Protein AF-A0A0F9M998-F1 (afdb_monomer)

Organism: NCBI:txid412755

Secondary structure (DSSP, 8-state):
---SSTTEEEEE-STT--EEEEEEEEE-TTS-EEEEESTT--HHHHHHHHHHHTSGGGGTS-HHHHHHTPBPTTS-BHHHHHGGG-EEEPTTS-EE------TT-------------------------------------------

Radius of gyration: 26.23 Å; Cα contacts (8 Å, |Δi|>4): 146; chains: 1; bounding box: 71×52×57 Å

Sequence (147 aa):
MQSKYQHIEWLQLDDKGVVTECAIMKRFENGDLLFFSLAGLDNIDRGRLLKIVTRRDSQMYELWDLMSHVTLGNGMNALTYFHQLTKVLTPSGQIIEPSLVRRGVPGKMQIADLTLTQAADIEQGPVDEKHAQVAGETKKGIKKAKK

Structure (mmCIF, N/CA/C/O backbone):
data_AF-A0A0F9M998-F1
#
_entry.id   AF-A0A0F9M998-F1
#
loop_
_atom_site.group_PDB
_atom_site.id
_atom_site.type_symbol
_atom_site.label_atom_id
_atom_site.label_alt_id
_atom_site.label_comp_id
_atom_site.label_asym_id
_atom_site.label_entity_id
_atom_site.label_seq_id
_atom_site.pdbx_PDB_ins_code
_atom_site.Cartn_x
_atom_site.Cartn_y
_atom_site.Cartn_z
_atom_site.occupancy
_atom_site.B_iso_or_equiv
_atom_site.auth_seq_id
_atom_site.auth_comp_id
_atom_site.auth_asym_id
_atom_site.auth_atom_id
_atom_site.pdbx_PDB_model_num
ATOM 1 N N . MET A 1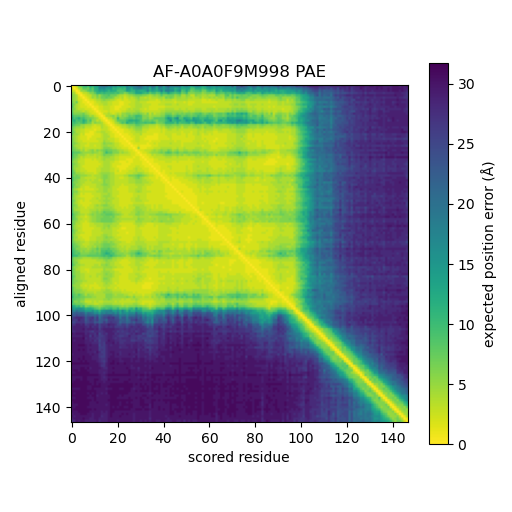 1 ? -5.190 -12.208 13.888 1.00 50.84 1 MET A N 1
ATOM 2 C CA . MET A 1 1 ? -4.000 -13.004 13.512 1.00 50.84 1 MET A CA 1
ATOM 3 C C . MET A 1 1 ? -3.042 -12.069 12.797 1.00 50.84 1 MET A C 1
ATOM 5 O O . MET A 1 1 ? -3.439 -11.494 11.794 1.00 50.84 1 MET A O 1
ATOM 9 N N . GLN A 1 2 ? -1.848 -11.837 13.339 1.00 55.16 2 GLN A N 1
ATOM 10 C CA . GLN A 1 2 ? -0.879 -10.928 12.720 1.00 55.16 2 GLN A CA 1
ATOM 11 C C . GLN A 1 2 ? -0.129 -11.674 11.610 1.00 55.16 2 GLN A C 1
ATOM 13 O O . GLN A 1 2 ? 0.276 -12.820 11.817 1.00 55.16 2 GLN A O 1
ATOM 18 N N . SER A 1 3 ? -0.004 -11.076 10.421 1.00 67.75 3 SER A N 1
ATOM 19 C CA . SER A 1 3 ? 0.738 -11.711 9.328 1.00 67.75 3 SER A CA 1
ATOM 20 C C . SER A 1 3 ? 2.242 -11.730 9.641 1.00 67.75 3 SER A C 1
ATOM 22 O O . SER A 1 3 ? 2.722 -11.024 10.530 1.00 67.75 3 SER A O 1
ATOM 24 N N . LYS A 1 4 ? 3.012 -12.518 8.878 1.00 78.88 4 LYS A N 1
ATOM 25 C CA . LYS A 1 4 ? 4.483 -12.563 8.963 1.00 78.88 4 LYS A CA 1
ATOM 26 C C . LYS A 1 4 ? 5.139 -11.187 8.751 1.00 78.88 4 LYS A C 1
ATOM 28 O O . LYS A 1 4 ? 6.291 -10.994 9.131 1.00 78.88 4 LYS A O 1
ATOM 33 N N . TYR A 1 5 ? 4.419 -10.250 8.139 1.00 85.06 5 TYR A N 1
ATOM 34 C CA . TYR A 1 5 ? 4.894 -8.922 7.797 1.00 85.06 5 TYR A CA 1
ATOM 35 C C . TYR A 1 5 ? 4.081 -7.848 8.521 1.00 85.06 5 TYR A C 1
ATOM 37 O O . TYR A 1 5 ? 2.856 -7.840 8.455 1.00 85.06 5 TYR A O 1
ATOM 45 N N . GLN A 1 6 ? 4.765 -6.898 9.162 1.00 87.00 6 GLN A N 1
ATOM 46 C CA . GLN A 1 6 ? 4.133 -5.829 9.949 1.00 87.00 6 GLN A CA 1
ATOM 47 C C . GLN A 1 6 ? 3.175 -4.952 9.128 1.00 87.00 6 GLN A C 1
ATOM 49 O O . GLN A 1 6 ? 2.184 -4.454 9.652 1.00 87.00 6 GLN A O 1
ATOM 54 N N . HIS A 1 7 ? 3.461 -4.801 7.835 1.00 90.62 7 HIS A N 1
ATOM 55 C CA . HIS A 1 7 ? 2.681 -3.978 6.907 1.00 90.62 7 HIS A CA 1
ATOM 56 C C . HIS A 1 7 ? 1.490 -4.701 6.291 1.00 90.62 7 HIS A C 1
ATOM 58 O O . HIS A 1 7 ? 0.749 -4.090 5.530 1.00 90.62 7 HIS A O 1
ATOM 64 N N . ILE A 1 8 ? 1.327 -5.997 6.554 1.00 92.88 8 ILE A N 1
ATOM 65 C CA . ILE A 1 8 ? 0.249 -6.796 5.978 1.00 92.88 8 ILE A CA 1
ATOM 66 C C . ILE A 1 8 ? -0.670 -7.248 7.103 1.00 92.88 8 ILE A C 1
ATOM 68 O O . ILE A 1 8 ? -0.251 -7.931 8.042 1.00 92.88 8 ILE A O 1
ATOM 72 N N . GLU A 1 9 ? -1.936 -6.869 6.989 1.00 92.25 9 GLU A N 1
ATOM 73 C CA . GLU A 1 9 ? -2.965 -7.138 7.979 1.00 92.25 9 GLU A CA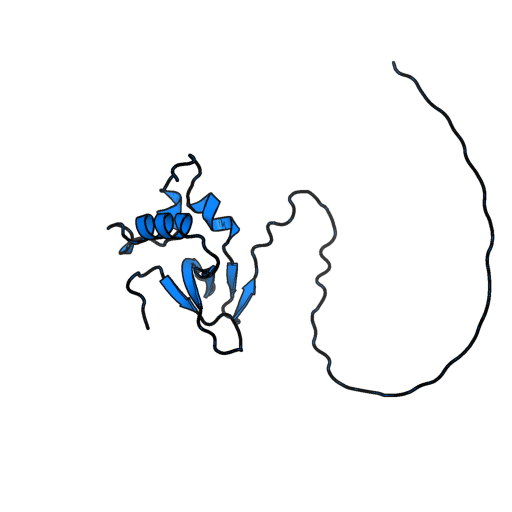 1
ATOM 74 C C . GLU A 1 9 ? -4.242 -7.642 7.305 1.00 92.25 9 GLU A C 1
ATOM 76 O O . GLU A 1 9 ? -4.574 -7.279 6.176 1.00 92.25 9 GLU A O 1
ATOM 81 N N . TRP A 1 10 ? -4.961 -8.510 8.010 1.00 91.25 10 TRP A N 1
ATOM 82 C CA . TRP A 1 10 ? -6.256 -9.014 7.577 1.00 91.25 10 TRP A CA 1
ATOM 83 C C . TRP A 1 10 ? -7.335 -8.048 8.045 1.00 91.25 10 TRP A C 1
ATOM 85 O O . TRP A 1 10 ? -7.623 -7.978 9.238 1.00 91.25 10 TRP A O 1
ATOM 95 N N . LEU A 1 11 ? -7.916 -7.310 7.102 1.00 89.50 11 LEU A N 1
ATOM 96 C CA . LEU A 1 11 ? -8.993 -6.365 7.372 1.00 89.50 11 LEU A CA 1
ATOM 97 C C . LEU A 1 11 ? -10.319 -6.938 6.885 1.00 89.50 11 LEU A C 1
ATOM 99 O O . LEU A 1 11 ? -10.412 -7.500 5.792 1.00 89.50 11 LEU A O 1
ATOM 103 N N . GLN A 1 12 ? -11.356 -6.781 7.698 1.00 89.44 12 GLN A N 1
ATOM 104 C CA . GLN A 1 12 ? -12.721 -7.027 7.266 1.00 89.44 12 GLN A CA 1
ATOM 105 C C . GLN A 1 12 ? -13.222 -5.765 6.563 1.00 89.44 12 GLN A C 1
ATOM 107 O O . GLN A 1 12 ? -13.389 -4.728 7.196 1.00 89.44 12 GLN A O 1
ATOM 112 N N . LEU A 1 13 ? -13.392 -5.855 5.246 1.00 85.19 13 LEU A N 1
ATOM 113 C CA . LEU A 1 13 ? -13.798 -4.719 4.412 1.00 85.19 13 LEU A CA 1
ATOM 114 C C . LEU A 1 13 ? -15.314 -4.658 4.194 1.00 85.19 13 LEU A C 1
ATOM 116 O O . LEU A 1 13 ? -15.838 -3.586 3.923 1.00 85.19 13 LEU A O 1
ATOM 120 N N . ASP A 1 14 ? -15.998 -5.796 4.328 1.00 82.12 14 ASP A N 1
ATOM 121 C CA . ASP A 1 14 ? -17.432 -5.936 4.089 1.00 82.12 14 ASP A CA 1
ATOM 122 C C . ASP A 1 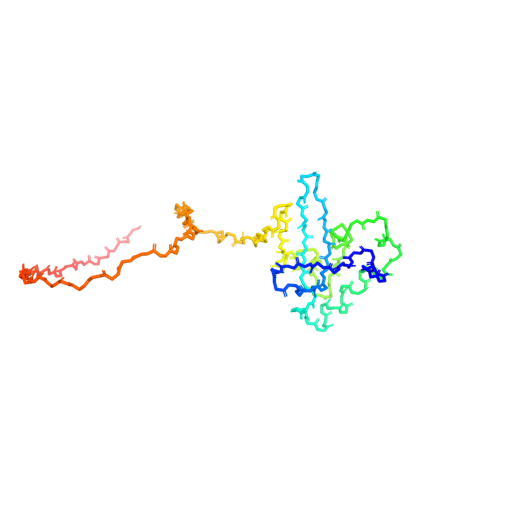14 ? -18.157 -6.488 5.327 1.00 82.12 14 ASP A C 1
ATOM 124 O O . ASP A 1 14 ? -17.623 -7.307 6.087 1.00 82.12 14 ASP A O 1
ATOM 128 N N . ASP A 1 15 ? -19.447 -6.169 5.444 1.00 77.06 15 ASP A N 1
ATOM 129 C CA . ASP A 1 15 ? -20.355 -6.722 6.465 1.00 77.06 15 ASP A CA 1
ATOM 130 C C . ASP A 1 15 ? -20.587 -8.238 6.319 1.00 77.06 15 ASP A C 1
ATOM 132 O O . ASP A 1 15 ? -21.145 -8.894 7.195 1.00 77.06 15 ASP A O 1
ATOM 136 N N . LYS A 1 16 ? -20.125 -8.830 5.212 1.00 79.94 16 LYS A N 1
ATOM 137 C CA . LYS A 1 16 ? -20.264 -10.260 4.891 1.00 79.94 16 LYS A CA 1
ATOM 138 C C . LYS A 1 16 ? -19.329 -11.171 5.696 1.00 79.94 16 LYS A C 1
ATOM 140 O O . LYS A 1 16 ? -19.329 -12.379 5.473 1.00 79.94 16 LYS A O 1
ATOM 145 N N . GLY A 1 17 ? -18.503 -10.616 6.585 1.00 80.94 17 GLY A N 1
ATOM 146 C CA . GLY A 1 17 ? -17.567 -11.392 7.406 1.00 80.94 17 GLY A CA 1
ATOM 147 C C . GLY A 1 17 ? -16.337 -11.903 6.651 1.00 80.94 17 GLY A C 1
ATOM 148 O O . GLY A 1 17 ? -15.597 -12.731 7.177 1.00 80.94 17 GLY A O 1
ATOM 149 N N . VAL A 1 18 ? -16.102 -11.435 5.420 1.00 86.19 18 VAL A N 1
ATOM 150 C CA . VAL A 1 18 ? -14.934 -11.836 4.629 1.00 86.19 18 VAL A CA 1
ATOM 151 C C . VAL A 1 18 ? -13.744 -10.963 5.012 1.00 86.19 18 VAL A C 1
ATOM 153 O O . VAL A 1 18 ? -13.739 -9.750 4.795 1.00 86.19 18 VAL A O 1
ATOM 156 N N . VAL A 1 19 ? -12.714 -11.597 5.565 1.00 89.56 19 VAL A N 1
ATOM 157 C CA . VAL A 1 19 ? -11.426 -10.951 5.825 1.00 89.56 19 VAL A CA 1
ATOM 158 C C . VAL A 1 19 ? -10.576 -10.969 4.562 1.00 89.56 19 VAL A C 1
ATOM 160 O O . VAL A 1 19 ? -10.389 -12.007 3.930 1.00 89.56 19 VAL A O 1
ATOM 163 N N . THR A 1 20 ? -10.055 -9.807 4.194 1.00 90.50 20 THR A N 1
ATOM 164 C CA . THR A 1 20 ? -9.195 -9.633 3.026 1.00 90.50 20 THR A CA 1
ATOM 165 C C . THR A 1 20 ? -7.802 -9.236 3.481 1.00 90.50 20 THR A C 1
ATOM 167 O O . THR A 1 20 ? -7.632 -8.347 4.317 1.00 90.50 20 THR A O 1
ATOM 170 N N . GLU A 1 21 ? -6.791 -9.885 2.912 1.00 91.88 21 GLU A N 1
ATOM 171 C CA . GLU A 1 21 ? -5.400 -9.527 3.159 1.00 91.88 21 GLU A CA 1
ATOM 172 C C . GLU A 1 21 ? -5.089 -8.173 2.507 1.00 91.88 21 GLU A C 1
ATOM 174 O O . GLU A 1 21 ? -5.225 -7.992 1.288 1.00 91.88 21 GLU A O 1
ATOM 179 N N . CYS A 1 22 ? -4.704 -7.205 3.333 1.00 93.31 22 CYS A N 1
ATOM 180 C CA . CYS A 1 22 ? -4.486 -5.826 2.932 1.00 93.31 22 CYS A CA 1
ATOM 181 C C . CYS A 1 22 ? -3.084 -5.367 3.322 1.00 93.31 22 CYS A C 1
ATOM 183 O O . CYS A 1 22 ? -2.579 -5.677 4.401 1.00 93.31 22 CYS A O 1
ATOM 185 N N . ALA A 1 23 ? -2.468 -4.586 2.441 1.00 94.31 23 ALA A N 1
ATOM 186 C CA . ALA A 1 23 ? -1.243 -3.870 2.745 1.00 94.31 23 ALA A CA 1
ATOM 187 C C . ALA A 1 23 ? -1.594 -2.501 3.338 1.00 94.31 23 ALA A C 1
ATOM 189 O O . ALA A 1 23 ? -2.302 -1.708 2.715 1.00 94.31 23 ALA A O 1
ATOM 190 N N . ILE A 1 24 ? -1.094 -2.239 4.541 1.00 94.19 24 ILE A N 1
ATOM 191 C CA . ILE A 1 24 ? -1.291 -1.002 5.289 1.00 94.19 24 ILE A CA 1
ATOM 192 C C . ILE A 1 24 ? -0.185 -0.032 4.895 1.00 94.19 24 ILE A C 1
ATOM 194 O O . ILE A 1 24 ? 0.991 -0.283 5.142 1.00 94.19 24 ILE A O 1
ATOM 198 N N . MET A 1 25 ? -0.563 1.077 4.268 1.00 93.00 25 MET A N 1
ATOM 199 C CA . MET A 1 25 ? 0.375 2.097 3.806 1.00 93.00 25 MET A CA 1
ATOM 200 C C . MET A 1 25 ? 0.808 3.004 4.949 1.00 93.00 25 MET A C 1
ATOM 202 O O . MET A 1 25 ? 2.001 3.202 5.171 1.00 93.00 25 MET A O 1
ATOM 206 N N . LYS A 1 26 ? -0.177 3.573 5.644 1.00 93.31 26 LYS A N 1
ATOM 207 C CA . LYS A 1 26 ? 0.010 4.574 6.690 1.00 93.31 26 LYS A CA 1
ATOM 208 C C . LYS A 1 26 ? -1.216 4.624 7.592 1.00 93.31 26 LYS A C 1
ATOM 210 O O . LYS A 1 26 ? -2.339 4.452 7.113 1.00 93.31 26 LYS A O 1
ATOM 215 N N . ARG A 1 27 ? -0.998 4.892 8.878 1.00 93.19 27 ARG A N 1
ATOM 216 C CA . ARG A 1 27 ? -2.068 5.194 9.834 1.00 93.19 27 ARG A CA 1
ATOM 217 C C . ARG A 1 27 ? -2.021 6.680 10.161 1.00 93.19 27 ARG A C 1
ATOM 219 O O . ARG A 1 27 ? -0.957 7.218 10.452 1.00 93.19 27 ARG A O 1
ATOM 226 N N . PHE A 1 28 ? -3.159 7.351 10.075 1.00 92.81 28 PHE A N 1
ATOM 227 C CA . PHE A 1 28 ? -3.269 8.758 10.436 1.00 92.81 28 PHE A CA 1
ATOM 228 C C . PHE A 1 28 ? -3.680 8.905 11.902 1.00 92.81 28 PHE A C 1
ATOM 230 O O . PHE A 1 28 ? -4.361 8.047 12.462 1.00 92.81 28 PHE A O 1
ATOM 237 N N . GLU A 1 29 ? -3.304 10.027 12.515 1.00 92.38 29 GLU A N 1
ATOM 238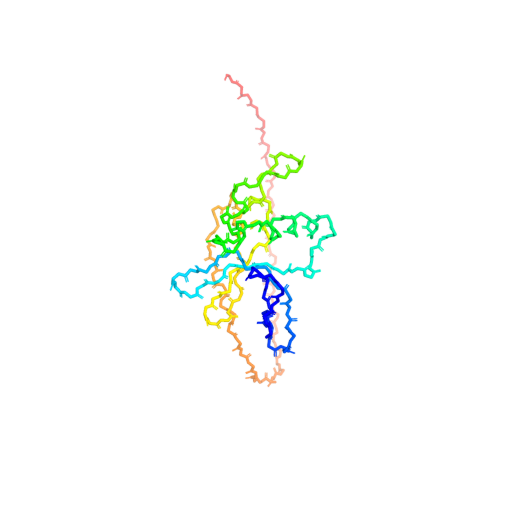 C CA . GLU A 1 29 ? -3.657 10.353 13.907 1.00 92.38 29 GLU A CA 1
ATOM 239 C C . GLU A 1 29 ? -5.176 10.463 14.113 1.00 92.38 29 GLU A C 1
ATOM 241 O O . GLU A 1 29 ? -5.684 10.164 15.189 1.00 92.38 29 GLU A O 1
ATOM 246 N N . ASN A 1 30 ? -5.911 10.802 13.050 1.00 89.75 30 ASN A N 1
ATOM 247 C CA . ASN A 1 30 ? -7.372 10.896 13.041 1.00 89.75 30 ASN A CA 1
ATOM 248 C C . ASN A 1 30 ? -8.077 9.526 13.117 1.00 89.75 30 ASN A C 1
ATOM 250 O O . ASN A 1 30 ? -9.302 9.472 13.179 1.00 89.75 30 ASN A O 1
ATOM 254 N N . GLY A 1 31 ? -7.325 8.422 13.073 1.00 89.44 31 GLY A N 1
ATOM 255 C CA . GLY A 1 31 ? -7.864 7.062 13.018 1.00 89.44 31 GLY A CA 1
ATOM 256 C C . GLY A 1 31 ? -8.145 6.557 11.602 1.00 89.44 31 GLY A C 1
ATOM 257 O O . GLY A 1 31 ? -8.518 5.397 11.443 1.00 89.44 31 GLY A O 1
ATOM 258 N N . ASP A 1 32 ? -7.930 7.387 10.578 1.00 92.69 32 ASP A N 1
ATOM 259 C CA . ASP A 1 32 ? -8.005 6.958 9.184 1.00 92.69 32 ASP A CA 1
ATOM 260 C C . ASP A 1 32 ? -6.830 6.042 8.838 1.00 92.69 32 ASP A C 1
ATOM 262 O O . ASP A 1 32 ? -5.679 6.263 9.236 1.00 92.69 32 ASP A O 1
ATOM 266 N N . LEU A 1 33 ? -7.111 5.022 8.040 1.00 93.38 33 LEU A N 1
ATOM 267 C CA . LEU A 1 33 ? -6.133 4.033 7.632 1.00 93.38 33 LEU A CA 1
ATOM 268 C C . LEU A 1 33 ? -6.049 3.985 6.113 1.00 93.38 33 LEU A C 1
ATOM 270 O O . LEU A 1 33 ? -7.034 3.727 5.427 1.00 93.38 33 LEU A O 1
ATOM 274 N N . LEU A 1 34 ? -4.850 4.194 5.575 1.00 93.94 34 LEU A N 1
ATOM 275 C CA . LEU A 1 34 ? -4.604 4.048 4.148 1.00 93.94 34 LEU A CA 1
ATOM 276 C C . LEU A 1 34 ? -4.146 2.620 3.848 1.00 93.94 34 LEU A C 1
ATOM 278 O O . LEU A 1 34 ? -3.140 2.165 4.396 1.00 93.94 34 LEU A O 1
ATOM 282 N N . PHE A 1 35 ? -4.848 1.920 2.962 1.00 94.38 35 PHE A N 1
ATOM 283 C CA . PHE A 1 35 ? -4.552 0.527 2.616 1.00 94.38 35 PHE A CA 1
ATOM 284 C C . PHE A 1 35 ? -4.852 0.205 1.156 1.00 94.38 35 PHE A C 1
ATOM 286 O O . PHE A 1 35 ? -5.497 0.979 0.460 1.00 94.38 35 PHE A O 1
ATOM 293 N N . PHE A 1 36 ? -4.421 -0.963 0.689 1.00 94.00 36 PHE A N 1
ATOM 294 C CA . PHE A 1 36 ? -4.917 -1.568 -0.549 1.00 94.00 36 PHE A CA 1
ATOM 295 C C . PHE A 1 36 ? -5.010 -3.091 -0.409 1.00 94.00 36 PHE A C 1
ATOM 297 O O . PHE A 1 36 ? -4.289 -3.701 0.383 1.00 94.00 36 PHE A O 1
ATOM 304 N N . SER A 1 37 ? -5.907 -3.716 -1.175 1.00 92.81 37 SER A N 1
ATOM 305 C CA . SER A 1 37 ? -6.103 -5.171 -1.151 1.00 92.81 37 SER A CA 1
ATOM 306 C C . SER A 1 37 ? -5.032 -5.902 -1.966 1.00 92.81 37 SER A C 1
ATOM 308 O O . SER A 1 37 ? -4.728 -5.516 -3.095 1.00 92.81 37 SER A O 1
ATOM 310 N N . LEU A 1 38 ? -4.506 -7.006 -1.427 1.00 92.81 38 LEU A N 1
ATOM 311 C CA . LEU A 1 38 ? -3.550 -7.878 -2.124 1.00 92.81 38 LEU A CA 1
ATOM 312 C C . LEU A 1 38 ? -4.226 -8.875 -3.074 1.00 92.81 38 LEU A C 1
ATOM 314 O O . LEU A 1 38 ? -3.581 -9.411 -3.984 1.00 92.81 38 LEU A O 1
ATOM 318 N N . ALA A 1 39 ? -5.526 -9.119 -2.889 1.00 90.38 39 ALA A N 1
ATOM 319 C CA . ALA A 1 39 ? -6.284 -10.082 -3.682 1.00 90.38 39 ALA A CA 1
ATOM 320 C C . ALA A 1 39 ? -6.341 -9.682 -5.165 1.00 90.38 39 ALA A C 1
ATOM 322 O O . ALA A 1 39 ? -6.188 -10.540 -6.031 1.00 90.38 39 ALA A O 1
ATOM 323 N N . GLY A 1 40 ? -6.475 -8.381 -5.450 1.00 85.94 40 GLY A N 1
ATOM 324 C CA . GLY A 1 40 ? -6.521 -7.833 -6.811 1.00 85.94 40 GLY A CA 1
ATOM 325 C C . GLY A 1 40 ? -5.158 -7.572 -7.461 1.00 85.94 40 GLY A C 1
ATOM 326 O O . GLY A 1 40 ? -5.115 -7.065 -8.577 1.00 85.94 40 GLY A O 1
ATOM 327 N N . LEU A 1 41 ? -4.054 -7.875 -6.774 1.00 91.06 41 LEU A N 1
ATOM 328 C CA . LEU A 1 41 ? -2.708 -7.554 -7.243 1.00 91.06 41 LEU A CA 1
ATOM 329 C C . LEU A 1 41 ? -2.137 -8.664 -8.140 1.00 91.06 41 LEU A C 1
ATOM 331 O O . LEU A 1 41 ? -2.299 -9.850 -7.839 1.00 91.06 41 LEU A O 1
ATOM 335 N N . ASP A 1 42 ? -1.442 -8.290 -9.216 1.00 92.62 42 ASP A N 1
ATOM 336 C CA . ASP A 1 42 ? -0.789 -9.253 -10.102 1.00 92.62 42 ASP A CA 1
ATOM 337 C C . ASP A 1 42 ? 0.470 -9.870 -9.454 1.00 92.62 42 ASP A C 1
ATOM 339 O O . ASP A 1 42 ? 0.987 -9.417 -8.426 1.00 92.62 42 ASP A O 1
ATOM 343 N N . ASN A 1 43 ? 0.985 -10.952 -10.041 1.00 94.06 43 ASN A N 1
ATOM 344 C CA . ASN A 1 43 ? 2.144 -11.650 -9.474 1.00 94.06 43 ASN A CA 1
ATOM 345 C C . ASN A 1 43 ? 3.424 -10.797 -9.503 1.00 94.06 43 ASN A C 1
ATOM 347 O O . ASN A 1 43 ? 4.294 -10.962 -8.643 1.00 94.06 43 ASN A O 1
ATOM 351 N N . ILE A 1 44 ? 3.548 -9.888 -10.474 1.00 92.38 44 ILE A N 1
ATOM 352 C CA . ILE A 1 44 ? 4.719 -9.021 -10.625 1.00 92.38 44 ILE A CA 1
ATOM 353 C C . ILE A 1 44 ? 4.752 -8.001 -9.487 1.00 92.38 44 ILE A C 1
ATOM 355 O O . ILE A 1 44 ? 5.779 -7.845 -8.819 1.00 92.38 44 ILE A O 1
ATOM 359 N N . ASP A 1 45 ? 3.630 -7.344 -9.226 1.00 91.31 45 ASP A N 1
ATOM 360 C CA . ASP A 1 45 ? 3.488 -6.337 -8.189 1.00 91.31 45 ASP A CA 1
ATOM 361 C C . ASP A 1 45 ? 3.508 -6.955 -6.796 1.00 91.31 4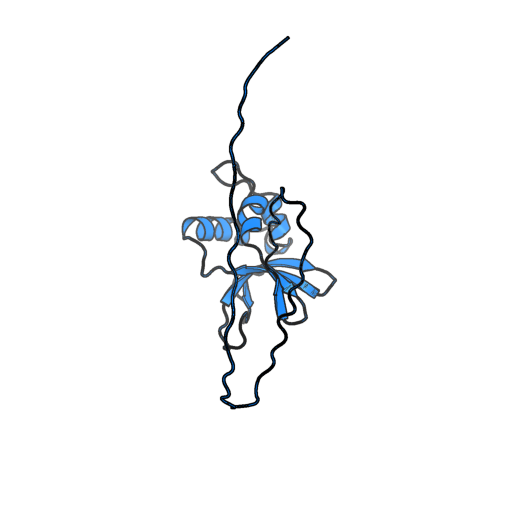5 ASP A C 1
ATOM 363 O O . ASP A 1 45 ? 4.143 -6.390 -5.906 1.00 91.31 45 ASP A O 1
ATOM 367 N N . ARG A 1 46 ? 2.964 -8.165 -6.612 1.00 93.06 46 ARG A N 1
ATOM 368 C CA . ARG A 1 46 ? 3.187 -8.943 -5.380 1.00 93.06 46 ARG A CA 1
ATOM 369 C C . ARG A 1 46 ? 4.671 -9.196 -5.137 1.00 93.06 46 ARG A C 1
ATOM 371 O O . ARG A 1 46 ? 5.152 -8.989 -4.026 1.00 93.06 46 ARG A O 1
ATOM 378 N N . GLY A 1 47 ? 5.419 -9.588 -6.169 1.00 93.31 47 GLY A N 1
ATOM 379 C CA . GLY A 1 47 ? 6.867 -9.780 -6.069 1.00 93.31 47 GLY A CA 1
ATOM 380 C C . GLY A 1 47 ? 7.619 -8.488 -5.731 1.00 93.31 47 GLY A C 1
ATOM 381 O O . GLY A 1 47 ? 8.566 -8.508 -4.942 1.00 93.31 47 GLY A O 1
ATOM 382 N N . ARG A 1 48 ? 7.192 -7.351 -6.290 1.00 92.69 48 ARG A N 1
ATOM 383 C CA . ARG A 1 48 ? 7.751 -6.024 -5.978 1.00 92.69 48 ARG A CA 1
ATOM 384 C C . ARG A 1 48 ? 7.453 -5.615 -4.540 1.00 92.69 48 ARG A C 1
ATOM 386 O O . ARG A 1 48 ? 8.374 -5.223 -3.831 1.00 92.69 48 ARG A O 1
ATOM 393 N N . LEU A 1 49 ? 6.208 -5.764 -4.095 1.00 93.50 49 LEU A N 1
ATOM 394 C CA . LEU A 1 49 ? 5.805 -5.460 -2.727 1.00 93.50 49 LEU A CA 1
ATOM 395 C C . LEU A 1 49 ? 6.563 -6.329 -1.724 1.00 93.50 49 LEU A C 1
ATOM 397 O O . LEU A 1 49 ? 7.120 -5.809 -0.761 1.00 93.50 49 LEU A O 1
ATOM 401 N N . LEU A 1 50 ? 6.654 -7.634 -1.985 1.00 93.19 50 LEU A N 1
ATOM 402 C CA . LEU A 1 50 ? 7.383 -8.565 -1.132 1.00 93.19 50 LEU A CA 1
ATOM 403 C C . LEU A 1 50 ? 8.840 -8.131 -0.961 1.00 93.19 50 LEU A C 1
ATOM 405 O O . LEU A 1 50 ? 9.347 -8.134 0.156 1.00 93.19 50 LEU A O 1
ATOM 409 N N . LYS A 1 51 ? 9.507 -7.689 -2.035 1.00 92.88 51 LYS A N 1
ATOM 410 C CA . LYS A 1 51 ? 10.880 -7.163 -1.958 1.00 92.88 51 LYS A CA 1
ATOM 411 C C . LYS A 1 51 ? 11.000 -5.932 -1.066 1.00 92.88 51 LYS A C 1
ATOM 413 O O . LYS A 1 51 ? 12.020 -5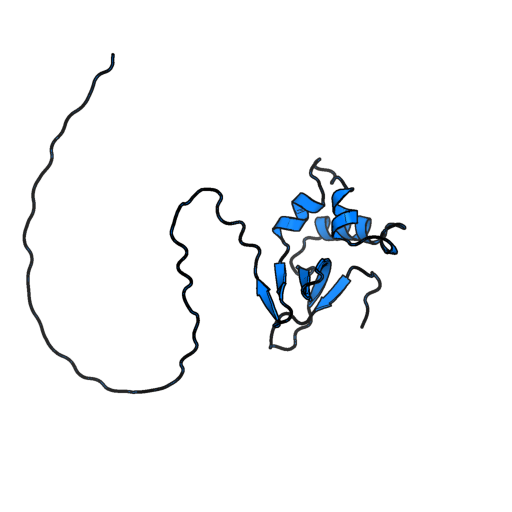.796 -0.410 1.00 92.88 51 LYS A O 1
ATOM 418 N N . ILE A 1 52 ? 9.998 -5.053 -1.037 1.00 93.25 52 ILE A N 1
ATOM 419 C CA . ILE A 1 52 ? 9.997 -3.847 -0.192 1.00 93.25 52 ILE A CA 1
ATOM 420 C C . ILE A 1 52 ? 9.754 -4.232 1.271 1.00 93.25 52 ILE A C 1
ATOM 422 O O . ILE A 1 52 ? 10.505 -3.838 2.158 1.00 93.25 52 ILE A O 1
ATOM 426 N N . VAL A 1 53 ? 8.742 -5.063 1.511 1.00 92.56 53 VAL A N 1
ATOM 427 C CA . VAL A 1 53 ? 8.294 -5.471 2.848 1.00 92.56 53 VAL A CA 1
ATOM 428 C C . VAL A 1 53 ? 9.279 -6.432 3.531 1.00 92.56 53 VAL A C 1
ATOM 430 O O . VAL A 1 53 ? 9.317 -6.513 4.752 1.00 92.56 53 VAL A O 1
ATOM 433 N N . THR A 1 54 ? 10.108 -7.149 2.770 1.00 92.62 54 THR A N 1
ATOM 434 C CA . THR A 1 54 ? 11.143 -8.052 3.315 1.00 92.62 54 THR A CA 1
ATOM 435 C C . THR A 1 54 ? 12.460 -7.356 3.648 1.00 92.62 54 THR A C 1
ATOM 437 O O . THR A 1 54 ? 13.365 -8.002 4.180 1.00 92.62 54 THR A O 1
ATOM 440 N N . ARG A 1 55 ? 12.606 -6.057 3.356 1.00 91.25 55 ARG A N 1
ATOM 441 C CA . ARG A 1 55 ? 13.835 -5.333 3.691 1.00 91.25 55 ARG A CA 1
ATOM 442 C C . ARG A 1 55 ? 14.021 -5.236 5.206 1.00 91.25 55 ARG A C 1
ATOM 444 O O . ARG A 1 55 ? 13.065 -5.263 5.977 1.00 91.25 55 ARG A O 1
ATOM 451 N N . ARG A 1 56 ? 15.272 -5.078 5.641 1.00 90.00 56 ARG A N 1
ATOM 452 C CA . ARG A 1 56 ? 15.635 -4.982 7.066 1.00 90.00 56 ARG A CA 1
ATOM 453 C C . ARG A 1 56 ? 15.087 -3.723 7.745 1.00 90.00 56 ARG A C 1
ATOM 455 O O . ARG A 1 56 ? 14.757 -3.763 8.922 1.00 90.00 56 ARG A O 1
ATOM 462 N N . ASP A 1 57 ? 15.002 -2.627 7.004 1.00 89.38 57 ASP A N 1
ATOM 463 C CA . ASP A 1 57 ? 14.440 -1.346 7.440 1.00 89.38 57 ASP A CA 1
ATOM 464 C C . ASP A 1 57 ? 12.908 -1.365 7.519 1.00 89.38 57 ASP A C 1
ATOM 466 O O . ASP A 1 57 ? 12.320 -0.453 8.098 1.00 89.38 57 ASP A O 1
ATOM 470 N N . SER A 1 58 ? 12.255 -2.417 7.011 1.00 89.62 58 SER A N 1
ATOM 471 C CA . SER A 1 58 ? 10.796 -2.468 6.950 1.00 89.62 58 SER A CA 1
ATOM 472 C C . SER A 1 58 ? 10.121 -2.358 8.313 1.00 89.62 58 SER A C 1
ATOM 474 O O . SER A 1 58 ? 9.046 -1.792 8.403 1.00 89.62 58 SER A O 1
ATOM 476 N N . GLN A 1 59 ? 10.742 -2.841 9.384 1.00 89.62 59 GLN A N 1
ATOM 477 C CA . GLN A 1 59 ? 10.132 -2.806 10.716 1.00 89.62 59 GLN A CA 1
ATOM 478 C C . GLN A 1 59 ? 10.144 -1.412 11.362 1.00 89.62 59 GLN A C 1
ATOM 480 O O . GLN A 1 59 ? 9.408 -1.166 12.314 1.00 89.62 59 GLN A O 1
ATOM 485 N N . MET A 1 60 ? 11.001 -0.513 10.872 1.00 89.50 60 MET A N 1
ATOM 486 C CA . MET A 1 60 ? 11.229 0.804 11.475 1.00 89.50 60 MET A CA 1
ATOM 487 C C . MET A 1 60 ? 10.341 1.890 10.868 1.00 89.50 60 MET A C 1
ATOM 489 O O . MET A 1 60 ? 10.059 2.888 11.526 1.00 89.50 60 MET A O 1
ATOM 493 N N . TYR A 1 61 ? 9.917 1.703 9.620 1.00 92.50 61 TYR A N 1
ATOM 494 C CA . TYR A 1 61 ? 9.215 2.715 8.841 1.00 92.50 61 TYR A CA 1
ATOM 495 C C . TYR A 1 61 ? 7.880 2.188 8.339 1.00 92.50 61 TYR A C 1
ATOM 497 O O . TYR A 1 61 ? 7.737 1.004 8.041 1.00 92.50 61 TYR A O 1
ATOM 505 N N . GLU A 1 62 ? 6.907 3.084 8.204 1.00 93.50 62 GLU A N 1
ATOM 506 C CA . GLU A 1 62 ? 5.636 2.773 7.555 1.00 93.50 62 GLU A CA 1
ATOM 507 C C . GLU A 1 62 ? 5.862 2.390 6.086 1.00 93.50 62 GLU A C 1
ATOM 509 O O . GLU A 1 62 ? 6.771 2.903 5.424 1.00 93.50 62 GLU A O 1
ATOM 514 N N . LEU A 1 63 ? 5.001 1.527 5.544 1.00 93.94 63 LEU A N 1
ATOM 515 C CA . LEU A 1 63 ? 5.102 1.087 4.153 1.00 93.94 63 LEU A CA 1
ATOM 516 C C . LEU A 1 63 ? 5.112 2.259 3.165 1.00 93.94 63 LEU A C 1
ATOM 518 O O . LEU A 1 63 ? 5.843 2.216 2.177 1.00 93.94 63 LEU A O 1
ATOM 522 N N . TRP A 1 64 ? 4.349 3.315 3.455 1.00 93.50 64 TRP A N 1
ATOM 523 C CA . TRP A 1 64 ? 4.355 4.558 2.689 1.00 93.50 64 TRP A CA 1
ATOM 524 C C . TRP A 1 64 ? 5.768 5.119 2.501 1.00 93.50 64 TRP A C 1
ATOM 526 O O . TRP A 1 64 ? 6.160 5.461 1.384 1.00 93.50 64 TRP A O 1
ATOM 536 N N . ASP A 1 65 ? 6.542 5.195 3.582 1.00 92.81 65 ASP A N 1
ATOM 537 C CA . ASP A 1 65 ? 7.881 5.769 3.550 1.00 92.81 65 ASP A CA 1
ATOM 538 C C . ASP A 1 65 ? 8.892 4.816 2.905 1.00 92.81 65 ASP A C 1
ATOM 540 O O . ASP A 1 65 ? 9.734 5.222 2.108 1.00 92.81 65 ASP A O 1
ATOM 544 N N . LEU A 1 66 ? 8.750 3.510 3.131 1.00 93.44 66 LEU A N 1
ATOM 545 C CA . LEU A 1 66 ? 9.562 2.511 2.430 1.00 93.44 66 LEU A CA 1
ATOM 546 C C . LEU A 1 66 ? 9.360 2.580 0.912 1.00 93.44 66 LEU A C 1
ATOM 548 O O . LEU A 1 66 ? 10.317 2.477 0.146 1.00 93.44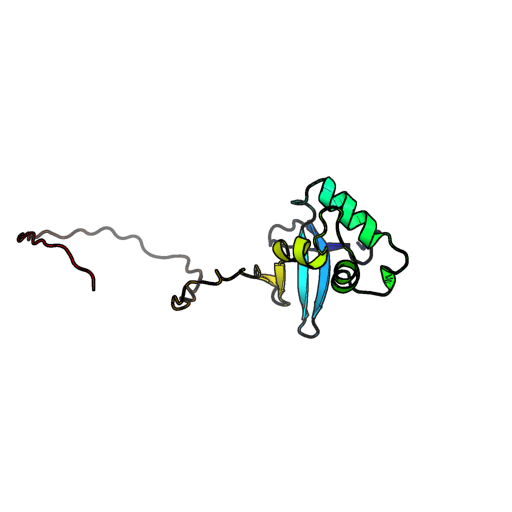 66 LEU A O 1
ATOM 552 N N . MET A 1 67 ? 8.116 2.764 0.467 1.00 93.75 67 MET A N 1
ATOM 553 C CA . MET A 1 67 ? 7.787 2.898 -0.949 1.00 93.75 67 MET A CA 1
ATOM 554 C C . MET A 1 67 ? 8.258 4.227 -1.544 1.00 93.75 67 MET A C 1
ATOM 556 O O . MET A 1 67 ? 8.583 4.265 -2.732 1.00 93.75 67 MET A O 1
ATOM 560 N N . SER A 1 68 ? 8.324 5.299 -0.747 1.00 93.81 68 SER A N 1
ATOM 561 C CA . SER A 1 68 ? 8.792 6.616 -1.200 1.00 93.81 68 SER A CA 1
ATOM 562 C C . SER A 1 68 ? 10.256 6.570 -1.662 1.00 93.81 68 SER A C 1
ATOM 564 O O . SER A 1 68 ? 10.625 7.236 -2.628 1.00 93.81 68 SER A O 1
ATOM 566 N N . HIS A 1 69 ? 11.066 5.703 -1.050 1.00 92.44 69 HIS A N 1
ATOM 567 C CA . HIS A 1 69 ? 12.491 5.543 -1.341 1.00 92.44 69 HIS A CA 1
ATOM 568 C C . HIS A 1 69 ? 12.807 4.495 -2.420 1.00 92.44 69 HIS A C 1
ATOM 570 O O . HIS A 1 69 ? 13.968 4.330 -2.801 1.00 92.44 69 HIS A O 1
ATOM 576 N N . VAL A 1 70 ? 11.812 3.745 -2.902 1.00 93.38 70 VAL A N 1
ATOM 577 C CA . VAL A 1 70 ? 12.027 2.646 -3.851 1.00 93.38 70 VAL A CA 1
ATOM 578 C C . VAL A 1 70 ? 11.619 3.061 -5.258 1.00 93.38 70 VAL A C 1
ATOM 580 O O . VAL A 1 70 ? 10.471 3.414 -5.519 1.00 93.38 70 VAL A O 1
ATOM 583 N N . THR A 1 71 ? 12.553 2.927 -6.196 1.00 94.44 71 THR A N 1
ATOM 584 C CA . THR A 1 71 ? 12.283 3.055 -7.631 1.00 94.44 71 THR A CA 1
ATOM 585 C C . THR A 1 71 ? 12.073 1.670 -8.234 1.00 94.44 71 THR A C 1
ATOM 587 O O . THR A 1 71 ? 12.876 0.757 -8.037 1.00 94.44 71 THR A O 1
ATOM 590 N N . LEU A 1 72 ? 10.974 1.497 -8.961 1.00 91.94 72 LEU A N 1
ATOM 591 C CA . LEU A 1 72 ? 10.653 0.266 -9.673 1.00 91.94 72 LEU A CA 1
ATOM 592 C C . LEU A 1 72 ? 11.518 0.131 -10.937 1.00 91.94 72 LEU A C 1
ATOM 594 O O . LEU A 1 72 ? 12.068 1.102 -11.451 1.00 91.94 72 LEU A O 1
ATOM 598 N N . GLY A 1 73 ? 11.610 -1.084 -11.488 1.00 86.75 73 GLY A N 1
ATOM 599 C CA . GLY A 1 73 ? 12.439 -1.362 -12.673 1.00 86.75 73 GLY A CA 1
ATOM 600 C C . GLY A 1 73 ? 12.029 -0.609 -13.949 1.00 86.75 73 GLY A C 1
ATOM 601 O O . GLY A 1 73 ? 12.794 -0.571 -14.903 1.00 86.75 73 GLY A O 1
ATOM 602 N N . ASN A 1 74 ? 10.845 0.005 -13.966 1.00 87.12 74 ASN A N 1
ATOM 603 C CA . ASN A 1 74 ? 10.365 0.879 -15.040 1.00 87.12 74 ASN A CA 1
ATOM 604 C C . ASN A 1 74 ? 10.757 2.360 -14.846 1.00 87.12 74 ASN A C 1
ATOM 606 O O . ASN A 1 74 ? 10.310 3.206 -15.612 1.00 87.12 74 ASN A O 1
ATOM 610 N N . GLY A 1 75 ? 11.539 2.689 -13.813 1.00 89.56 75 GLY A N 1
ATOM 611 C CA . GLY A 1 75 ? 11.942 4.060 -13.492 1.00 89.56 75 GLY A CA 1
ATOM 612 C C . GLY A 1 75 ? 10.889 4.880 -12.739 1.00 89.56 75 GLY A C 1
ATOM 613 O O . GLY A 1 75 ? 11.153 6.031 -12.403 1.00 89.56 75 GLY A O 1
ATOM 614 N N . MET A 1 76 ? 9.714 4.315 -12.441 1.00 92.62 76 MET A N 1
ATOM 615 C CA . MET A 1 76 ? 8.680 4.981 -11.646 1.00 92.62 76 MET A CA 1
ATOM 616 C C . MET A 1 76 ? 8.906 4.744 -10.152 1.00 92.62 76 MET A C 1
ATOM 618 O O . MET A 1 76 ? 9.350 3.675 -9.732 1.00 92.62 76 MET A O 1
ATOM 622 N N . ASN A 1 77 ? 8.563 5.731 -9.331 1.00 95.00 77 ASN A N 1
ATOM 623 C CA . ASN A 1 77 ? 8.577 5.577 -7.885 1.00 95.00 77 ASN A CA 1
ATOM 624 C C . ASN A 1 77 ? 7.476 4.601 -7.421 1.00 95.00 77 ASN A C 1
ATOM 626 O O . ASN A 1 77 ? 6.334 4.680 -7.885 1.00 95.00 77 ASN A O 1
ATOM 630 N N . ALA A 1 78 ? 7.811 3.692 -6.503 1.00 94.06 78 ALA A N 1
ATOM 631 C CA . ALA A 1 78 ? 6.887 2.666 -6.028 1.00 94.06 78 ALA A CA 1
ATOM 632 C C . ALA A 1 78 ? 5.667 3.276 -5.332 1.00 94.06 78 ALA A C 1
ATOM 634 O O . ALA A 1 78 ? 4.549 2.845 -5.603 1.00 94.06 78 ALA A O 1
ATOM 635 N N . LEU A 1 79 ? 5.854 4.315 -4.511 1.00 93.44 79 LEU A N 1
ATOM 636 C CA . LEU A 1 79 ? 4.741 4.996 -3.852 1.00 93.44 79 LEU A CA 1
ATOM 637 C C . LEU A 1 79 ? 3.773 5.565 -4.886 1.00 93.44 79 LEU A C 1
ATOM 639 O O . LEU A 1 79 ? 2.578 5.322 -4.794 1.00 93.44 79 LEU A O 1
ATOM 643 N N . THR A 1 80 ? 4.279 6.251 -5.912 1.00 91.25 80 THR A N 1
ATOM 644 C CA . THR A 1 80 ? 3.423 6.813 -6.973 1.00 91.25 80 THR A CA 1
ATOM 645 C C . THR A 1 80 ? 2.619 5.729 -7.692 1.00 91.25 80 THR A C 1
ATOM 647 O O . THR A 1 80 ? 1.441 5.925 -7.977 1.00 91.25 80 THR A O 1
ATOM 650 N N . TYR A 1 81 ? 3.240 4.577 -7.948 1.00 91.81 81 TYR A N 1
ATOM 651 C CA . TYR A 1 81 ? 2.588 3.452 -8.607 1.00 91.81 81 TYR A CA 1
ATOM 652 C C . TYR A 1 81 ? 1.503 2.803 -7.736 1.00 91.81 81 TYR A C 1
ATOM 654 O O . TYR A 1 81 ? 0.383 2.619 -8.197 1.00 91.81 81 TYR A O 1
ATOM 662 N N . PHE A 1 82 ? 1.795 2.476 -6.474 1.00 91.44 82 PHE A N 1
ATOM 663 C CA . PHE A 1 82 ? 0.833 1.798 -5.595 1.00 91.44 82 PHE A CA 1
ATOM 664 C C . PHE A 1 82 ? -0.253 2.733 -5.054 1.00 91.44 82 PHE A C 1
ATOM 666 O O . PHE A 1 82 ? -1.356 2.275 -4.764 1.00 91.44 82 PHE A O 1
ATOM 673 N N . HIS A 1 83 ? 0.003 4.042 -4.987 1.00 90.81 83 HIS A N 1
ATOM 674 C CA . HIS A 1 83 ? -0.974 5.035 -4.535 1.00 90.81 83 HIS A CA 1
ATOM 675 C C . HIS A 1 83 ? -2.239 5.091 -5.406 1.00 90.81 83 HIS A C 1
ATOM 677 O O . HIS A 1 83 ? -3.283 5.540 -4.950 1.00 90.81 83 HIS A O 1
ATOM 683 N N . GLN A 1 84 ? -2.199 4.632 -6.658 1.00 88.94 84 GLN A N 1
ATOM 684 C CA . GLN A 1 84 ? -3.412 4.558 -7.483 1.00 88.94 84 GLN A CA 1
ATOM 685 C C . GLN A 1 84 ? -4.404 3.483 -7.001 1.00 88.94 84 GLN A C 1
ATOM 687 O O . GLN A 1 84 ? -5.575 3.522 -7.363 1.00 88.94 84 GLN A O 1
ATOM 692 N N . LEU A 1 85 ? -3.924 2.507 -6.225 1.00 90.31 85 LEU A N 1
ATOM 693 C CA . LEU A 1 85 ? -4.704 1.373 -5.724 1.00 90.31 85 LEU A CA 1
ATOM 694 C C . LEU A 1 85 ? -5.132 1.564 -4.267 1.00 90.31 85 LEU A C 1
ATOM 696 O O . LEU A 1 85 ? -5.863 0.727 -3.732 1.00 90.31 85 LEU A O 1
ATOM 700 N N . THR A 1 86 ? -4.642 2.615 -3.606 1.00 91.25 86 THR A N 1
ATOM 701 C CA . THR A 1 86 ? -4.933 2.844 -2.196 1.00 91.25 86 THR A CA 1
ATOM 702 C C . THR A 1 86 ? -6.372 3.282 -2.001 1.00 91.25 86 THR A C 1
ATOM 704 O O . THR A 1 86 ? -6.986 3.905 -2.860 1.00 91.25 86 THR A O 1
ATOM 707 N N . LYS A 1 87 ? -6.913 2.920 -0.847 1.00 92.19 87 LYS A N 1
ATOM 708 C CA . LYS A 1 87 ? -8.225 3.277 -0.328 1.00 92.19 87 LYS A CA 1
ATOM 709 C C . LYS A 1 87 ? -8.050 3.757 1.107 1.00 92.19 87 LYS A C 1
ATOM 711 O O . LYS A 1 87 ? -7.100 3.357 1.784 1.00 92.19 87 LYS A O 1
ATOM 716 N N . VAL A 1 88 ? -8.943 4.626 1.557 1.00 92.94 88 VAL A N 1
ATOM 717 C CA . VAL A 1 88 ? -8.970 5.118 2.936 1.00 92.94 88 VAL A CA 1
ATOM 718 C C . VAL A 1 88 ? -10.080 4.388 3.677 1.00 92.94 88 VAL A C 1
ATOM 720 O O . VAL A 1 88 ? -11.224 4.408 3.238 1.00 92.94 88 VAL A O 1
ATOM 723 N N . LEU A 1 89 ? -9.743 3.732 4.782 1.00 92.06 89 LEU A N 1
ATOM 724 C CA . LEU A 1 89 ? -10.698 3.193 5.740 1.00 92.06 89 LEU A CA 1
ATOM 725 C C . LEU A 1 89 ? -10.852 4.212 6.863 1.00 92.06 89 LEU A C 1
ATOM 727 O O . LEU A 1 89 ? -9.885 4.497 7.571 1.00 92.06 89 LEU A O 1
ATOM 731 N N . THR A 1 90 ? -12.049 4.760 7.014 1.00 92.25 90 THR A N 1
ATOM 732 C CA . THR A 1 90 ? -12.365 5.652 8.130 1.00 92.25 90 THR A CA 1
ATOM 733 C C . THR A 1 90 ? -12.552 4.848 9.420 1.00 92.25 90 THR A C 1
ATOM 735 O O . THR A 1 90 ? -12.902 3.664 9.369 1.00 92.25 90 THR A O 1
ATOM 738 N N . PRO A 1 91 ? -12.428 5.473 10.604 1.00 89.12 91 PRO A N 1
ATOM 739 C CA . PRO A 1 91 ? -12.755 4.815 11.872 1.00 89.12 91 PRO A CA 1
ATOM 740 C C . PRO A 1 91 ? -14.234 4.402 11.971 1.00 89.12 91 PRO A C 1
ATOM 742 O O . PRO A 1 91 ? -14.575 3.535 12.769 1.00 89.12 91 PRO A O 1
ATOM 745 N N . SER A 1 92 ? -15.113 4.985 11.146 1.00 87.31 92 SER A N 1
ATOM 746 C CA . SER A 1 92 ? -16.513 4.565 11.006 1.00 87.31 92 SER A CA 1
ATOM 747 C C . SER A 1 92 ? -16.702 3.294 10.164 1.00 87.31 92 SER A C 1
ATOM 749 O O . SER A 1 92 ? -17.832 2.837 10.021 1.00 87.31 92 SER A O 1
ATOM 751 N N . GLY A 1 93 ? -15.627 2.726 9.605 1.00 86.19 93 GLY A N 1
ATOM 752 C CA . GLY A 1 93 ? -15.669 1.531 8.758 1.00 86.19 93 GLY A CA 1
ATOM 753 C C . GLY A 1 93 ? -16.035 1.809 7.298 1.00 86.19 93 GLY A C 1
ATOM 754 O O . GLY A 1 93 ? -16.215 0.873 6.525 1.00 86.19 93 GLY A O 1
ATOM 755 N N . GLN A 1 94 ? -16.138 3.077 6.894 1.00 88.69 94 GLN A N 1
ATOM 756 C CA . GLN A 1 94 ? -16.425 3.436 5.509 1.00 88.69 94 GLN A CA 1
ATOM 757 C C . GLN A 1 94 ? -15.141 3.406 4.680 1.00 88.69 94 GLN A C 1
ATOM 759 O O . GLN A 1 94 ? -14.109 3.955 5.069 1.00 88.69 94 GLN A O 1
ATOM 764 N N . ILE A 1 95 ? -15.217 2.778 3.508 1.00 90.19 95 ILE A N 1
ATOM 765 C CA . ILE A 1 95 ? -14.111 2.733 2.554 1.00 90.19 95 ILE A CA 1
ATOM 766 C C . ILE A 1 95 ? -14.308 3.861 1.547 1.00 90.19 95 ILE A C 1
ATOM 768 O O . ILE A 1 95 ? -15.191 3.810 0.692 1.00 90.19 95 ILE A O 1
ATOM 772 N N . ILE A 1 96 ? -13.459 4.875 1.642 1.00 89.56 96 ILE A N 1
ATOM 773 C CA . ILE A 1 96 ? -13.401 5.987 0.704 1.00 89.56 96 ILE A CA 1
ATOM 774 C C . ILE A 1 96 ? -12.336 5.648 -0.333 1.00 89.56 96 ILE A C 1
ATOM 776 O O . ILE A 1 96 ? -11.148 5.515 -0.025 1.00 89.56 96 ILE A O 1
ATOM 780 N N . GLU A 1 97 ? -12.747 5.511 -1.589 1.00 83.44 97 GLU A N 1
ATOM 781 C CA . GLU A 1 97 ? -11.781 5.517 -2.680 1.00 83.44 97 GLU A CA 1
ATOM 782 C C . GLU A 1 97 ? -11.222 6.939 -2.780 1.00 83.44 97 GLU A C 1
ATOM 784 O O . GLU A 1 97 ? -12.018 7.881 -2.856 1.00 83.44 97 GLU A O 1
ATOM 789 N N . PRO A 1 98 ? -9.889 7.142 -2.758 1.00 69.62 98 PRO A N 1
ATOM 790 C CA . PRO A 1 98 ? -9.301 8.427 -3.064 1.00 69.62 98 PRO A CA 1
ATOM 791 C C . PRO A 1 98 ? -9.644 8.670 -4.519 1.00 69.62 98 PRO A C 1
ATOM 793 O O . PRO A 1 98 ? -8.944 8.228 -5.428 1.00 69.62 98 PRO A O 1
ATOM 796 N N . SER A 1 99 ? -10.790 9.311 -4.739 1.00 58.16 99 SER A N 1
ATOM 797 C CA . SER A 1 99 ? -11.218 9.701 -6.057 1.00 58.16 99 SER A CA 1
ATOM 798 C C . SER A 1 99 ? -10.048 10.495 -6.603 1.00 58.16 99 SER A C 1
ATOM 800 O O . SER A 1 99 ? -9.745 11.586 -6.110 1.00 58.16 99 SER A O 1
ATOM 802 N N . LEU A 1 100 ? -9.354 9.923 -7.585 1.00 55.91 100 LEU A N 1
ATOM 803 C CA . LEU A 1 100 ? -8.549 10.660 -8.536 1.00 55.91 100 LEU A CA 1
ATOM 804 C C . LEU A 1 100 ? -9.557 11.564 -9.237 1.00 55.91 100 LEU A C 1
ATOM 806 O O . LEU A 1 100 ? -10.027 11.252 -10.330 1.00 55.91 100 LEU A O 1
ATOM 810 N N . VAL A 1 101 ? -9.998 12.621 -8.543 1.00 46.34 101 VAL A N 1
ATOM 811 C CA . VAL A 1 101 ? -10.921 13.612 -9.064 1.00 46.34 101 VAL A CA 1
ATOM 812 C C . VAL A 1 101 ? -10.284 14.012 -10.368 1.00 46.34 101 VAL A C 1
ATOM 814 O O . VAL A 1 101 ? -9.147 14.494 -10.380 1.00 46.34 101 VAL A O 1
ATOM 817 N N . ARG A 1 102 ? -10.994 13.701 -11.459 1.00 47.81 102 ARG A N 1
ATOM 818 C CA . ARG A 1 102 ? -10.671 14.123 -12.813 1.00 47.81 102 ARG A CA 1
ATOM 819 C C . ARG A 1 102 ? -10.121 15.534 -12.716 1.00 47.81 102 ARG A C 1
ATOM 821 O O . ARG A 1 102 ? -10.869 16.482 -12.482 1.00 47.81 102 ARG A O 1
ATOM 828 N N . ARG A 1 103 ? -8.806 15.660 -12.867 1.00 48.31 103 ARG A N 1
ATOM 829 C CA . ARG A 1 103 ? -8.110 16.937 -12.925 1.00 48.31 103 ARG A CA 1
ATOM 830 C C . ARG A 1 103 ? -8.546 17.584 -14.244 1.00 48.31 103 ARG A C 1
ATOM 832 O O . ARG A 1 103 ? -7.873 17.408 -15.249 1.00 48.31 103 ARG A O 1
ATOM 839 N N . GLY A 1 104 ? -9.735 18.199 -14.280 1.00 43.88 104 GLY A N 1
ATOM 840 C CA . GLY A 1 104 ? -10.262 18.810 -15.505 1.00 43.88 104 GLY A CA 1
ATOM 841 C C . GLY A 1 104 ? -11.770 19.059 -15.665 1.00 43.88 104 GLY A C 1
ATOM 842 O O . GLY A 1 104 ? -12.143 19.453 -16.764 1.00 43.88 104 GLY A O 1
ATOM 843 N N . VAL A 1 105 ? -12.655 18.874 -14.673 1.00 52.94 105 VAL A N 1
ATOM 844 C CA . VAL A 1 105 ? -14.072 19.292 -14.830 1.00 52.94 105 VAL A CA 1
ATOM 845 C C . VAL A 1 105 ? -14.505 20.195 -13.670 1.00 52.94 105 VAL A C 1
ATOM 847 O O . VAL A 1 105 ? -14.640 19.698 -12.554 1.00 52.94 105 VAL A O 1
ATOM 850 N N . PRO A 1 106 ? -14.763 21.501 -13.891 1.00 48.78 106 PRO A N 1
ATOM 851 C CA . PRO A 1 106 ? -15.451 22.337 -12.916 1.00 48.78 106 PRO A CA 1
ATOM 852 C C . PRO A 1 106 ? -16.946 21.996 -12.964 1.00 48.78 106 PRO A C 1
ATOM 854 O O . PRO A 1 106 ? -17.737 22.652 -13.635 1.00 48.78 106 PRO A O 1
ATOM 857 N N . GLY A 1 107 ? -17.330 20.908 -12.303 1.00 43.12 107 GLY A N 1
ATOM 858 C CA . GLY A 1 107 ? -18.718 20.481 -12.164 1.00 43.12 107 GLY A CA 1
ATOM 859 C C . GLY A 1 107 ? -19.063 20.398 -10.688 1.00 43.12 107 GLY A C 1
ATOM 860 O O . GLY A 1 107 ? -18.388 19.691 -9.947 1.00 43.12 107 GLY A O 1
ATOM 861 N N . LYS A 1 108 ? -20.078 21.156 -10.263 1.00 39.31 108 LYS A N 1
ATOM 862 C CA . LYS A 1 108 ? -20.606 21.179 -8.892 1.00 39.31 108 LYS A CA 1
ATOM 863 C C . LYS A 1 108 ? -20.736 19.752 -8.342 1.00 39.31 108 LYS A C 1
ATOM 865 O O . LYS A 1 108 ? -21.421 18.931 -8.946 1.00 39.31 108 LYS A O 1
ATOM 870 N N . MET A 1 109 ? -20.094 19.482 -7.204 1.00 43.38 109 MET A N 1
ATOM 871 C CA . MET A 1 109 ? -20.283 18.246 -6.445 1.00 43.38 109 MET A CA 1
ATOM 872 C C . MET A 1 109 ? -21.754 18.158 -6.030 1.00 43.38 109 MET A C 1
ATOM 874 O O . MET A 1 109 ? -22.211 18.933 -5.194 1.00 43.38 109 MET A O 1
ATOM 878 N N . GLN A 1 110 ? -22.503 17.238 -6.633 1.00 41.66 110 GLN A N 1
ATOM 879 C CA . GLN A 1 110 ? -23.732 16.736 -6.035 1.00 41.66 110 GLN A CA 1
ATOM 880 C C . GLN A 1 110 ? -23.331 15.587 -5.120 1.00 41.66 110 GLN A C 1
ATOM 882 O O . GLN A 1 110 ? -22.917 14.525 -5.579 1.00 41.66 110 GLN A O 1
ATOM 887 N N . ILE A 1 111 ? -23.413 15.837 -3.818 1.00 42.88 111 ILE A N 1
ATOM 888 C CA . ILE A 1 111 ? -23.441 14.786 -2.810 1.00 42.88 111 ILE A CA 1
ATOM 889 C C . ILE A 1 111 ? -24.848 14.196 -2.926 1.00 42.88 111 ILE A C 1
ATOM 891 O O . ILE A 1 111 ? -25.804 14.767 -2.407 1.00 42.88 111 ILE A O 1
ATOM 895 N N . ALA A 1 112 ? -25.003 13.141 -3.723 1.00 40.59 112 ALA A N 1
ATOM 896 C CA . ALA A 1 112 ? -26.238 12.374 -3.733 1.00 40.59 112 ALA A CA 1
ATOM 897 C C . ALA A 1 112 ? -26.213 11.460 -2.506 1.00 40.59 112 ALA A C 1
ATOM 899 O O . ALA A 1 112 ? -25.512 10.451 -2.465 1.00 40.59 112 ALA A O 1
ATOM 900 N N . ASP A 1 113 ? -26.935 11.924 -1.497 1.00 38.66 113 ASP A N 1
ATOM 901 C CA . ASP A 1 113 ? -27.381 11.226 -0.305 1.00 38.66 113 ASP A CA 1
ATOM 902 C C . ASP A 1 113 ? -27.898 9.819 -0.673 1.00 38.66 113 ASP A C 1
ATOM 904 O O . ASP A 1 113 ? -28.925 9.668 -1.334 1.00 38.66 113 ASP A O 1
ATOM 908 N N . LEU A 1 114 ? -27.149 8.775 -0.309 1.00 49.12 114 LEU A N 1
ATOM 909 C CA . LEU A 1 114 ? -27.611 7.386 -0.358 1.00 49.12 114 LEU A CA 1
ATOM 910 C C . LEU A 1 114 ? -28.299 7.077 0.973 1.00 49.12 114 LEU A C 1
ATOM 912 O O . LEU A 1 114 ? -27.810 6.296 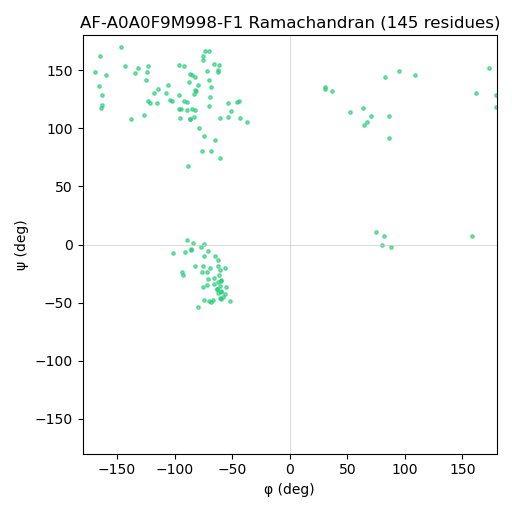1.787 1.00 49.12 114 LEU A O 1
ATOM 916 N N . THR A 1 115 ? -29.439 7.723 1.203 1.00 42.69 115 THR A N 1
ATOM 917 C CA . THR A 1 115 ? -30.355 7.349 2.275 1.00 42.69 115 THR A CA 1
ATOM 918 C C . THR A 1 115 ? -31.238 6.200 1.807 1.00 42.69 115 THR A C 1
ATOM 920 O O . THR A 1 115 ? -32.038 6.289 0.878 1.00 42.69 115 THR A O 1
ATOM 923 N N . LEU A 1 116 ? -31.045 5.081 2.493 1.00 53.28 116 LEU A N 1
ATOM 924 C CA . LEU A 1 116 ? -31.929 3.935 2.553 1.00 53.28 116 LEU A CA 1
ATOM 925 C C . LEU A 1 116 ? -33.340 4.406 2.961 1.00 53.28 116 LEU A C 1
ATOM 927 O O . LEU A 1 116 ? -33.517 4.966 4.042 1.00 53.28 116 LEU A O 1
ATOM 931 N N . THR A 1 117 ? -34.367 4.149 2.154 1.00 46.03 117 THR A N 1
ATOM 932 C CA . THR A 1 117 ? -35.743 4.072 2.669 1.00 46.03 117 THR A CA 1
ATOM 933 C C . THR A 1 117 ? -36.453 2.903 2.012 1.00 46.03 117 THR A C 1
ATOM 935 O O . THR A 1 117 ? -36.740 2.876 0.818 1.00 46.03 117 THR A O 1
ATOM 938 N N . GLN A 1 118 ? -36.652 1.890 2.841 1.00 42.81 118 GLN A N 1
ATOM 939 C CA . GLN A 1 118 ? -37.454 0.711 2.601 1.00 42.81 118 GLN A CA 1
ATOM 940 C C . GLN A 1 118 ? -38.911 1.043 2.965 1.00 42.81 118 GLN A C 1
ATOM 942 O O . GLN A 1 118 ? -39.138 1.750 3.942 1.00 42.81 118 GLN A O 1
ATOM 947 N N . ALA A 1 119 ? -39.850 0.449 2.222 1.00 43.47 119 ALA A N 1
ATOM 948 C CA . ALA A 1 119 ? -41.280 0.295 2.521 1.00 43.47 119 ALA A CA 1
ATOM 949 C C . ALA A 1 119 ? -42.176 1.553 2.483 1.00 43.47 119 ALA A C 1
ATOM 951 O O . ALA A 1 119 ? -42.151 2.371 3.392 1.00 43.47 119 ALA A O 1
ATOM 952 N N . ALA A 1 120 ? -43.058 1.627 1.479 1.00 42.06 120 ALA A N 1
ATOM 953 C CA . ALA A 1 120 ? -44.513 1.466 1.635 1.00 42.06 120 ALA A CA 1
ATOM 954 C C . ALA A 1 120 ? -45.246 1.787 0.310 1.00 42.06 120 ALA A C 1
ATOM 956 O O . ALA A 1 120 ? -44.768 2.572 -0.501 1.00 42.06 120 ALA A O 1
ATOM 957 N N . ASP A 1 121 ? -46.407 1.155 0.143 1.00 43.34 121 ASP A N 1
ATOM 958 C CA . ASP A 1 121 ? -47.544 1.576 -0.688 1.00 43.34 121 ASP A CA 1
ATOM 959 C C . ASP A 1 121 ? -47.591 1.217 -2.186 1.00 43.34 121 ASP A C 1
ATOM 961 O O . ASP A 1 121 ? -47.180 1.919 -3.107 1.00 43.34 121 ASP A O 1
ATOM 965 N N . ILE A 1 122 ? -48.228 0.061 -2.377 1.00 48.81 122 ILE A N 1
ATOM 966 C CA . ILE A 1 122 ? -49.191 -0.262 -3.429 1.00 48.81 122 ILE A CA 1
ATOM 967 C C . ILE A 1 122 ? -50.222 0.877 -3.565 1.00 48.81 122 ILE A C 1
ATOM 969 O O . ILE A 1 122 ? -50.957 1.112 -2.616 1.00 48.81 122 ILE A O 1
ATOM 973 N N . GLU A 1 123 ? -50.368 1.482 -4.747 1.00 40.28 123 GLU A N 1
ATOM 974 C CA . GLU A 1 123 ? -51.687 1.652 -5.383 1.00 40.28 123 GLU A CA 1
ATOM 975 C C . GLU A 1 123 ? -51.581 2.058 -6.862 1.00 40.28 123 GLU A C 1
ATOM 977 O O . GLU A 1 123 ? -50.767 2.883 -7.271 1.00 40.28 123 GLU A O 1
ATOM 982 N N . GLN A 1 124 ? -52.419 1.413 -7.671 1.00 37.88 124 GLN A N 1
ATOM 983 C CA . GLN A 1 124 ? -52.637 1.674 -9.088 1.00 37.88 124 GLN A CA 1
ATOM 984 C C . GLN A 1 124 ? -53.620 2.840 -9.253 1.00 37.88 124 GLN A C 1
ATOM 986 O O . GLN A 1 124 ? -54.613 2.903 -8.535 1.00 37.88 124 GLN A O 1
ATOM 991 N N . GLY A 1 125 ? -53.427 3.690 -10.262 1.00 36.62 125 GLY A N 1
ATOM 992 C CA . GLY A 1 125 ? -54.440 4.676 -10.654 1.00 36.62 125 GLY A CA 1
ATOM 993 C C . GLY A 1 125 ? -54.003 5.565 -11.827 1.00 36.62 125 GLY A C 1
ATOM 994 O O . GLY A 1 125 ? -53.004 6.262 -11.680 1.00 36.62 125 GLY A O 1
ATOM 995 N N . PRO A 1 126 ? -54.694 5.541 -12.986 1.00 60.31 126 PRO A N 1
ATOM 996 C CA . PRO A 1 126 ? -54.288 6.214 -14.225 1.00 60.31 126 PRO A CA 1
ATOM 997 C C . PRO A 1 126 ? -54.968 7.583 -14.390 1.00 60.31 126 PRO A C 1
ATOM 999 O O . PRO A 1 126 ? -56.080 7.740 -13.906 1.00 60.31 126 PRO A O 1
ATOM 1002 N N . VAL A 1 127 ? -54.372 8.524 -15.134 1.00 48.06 127 VAL A N 1
ATOM 1003 C CA . VAL A 1 127 ? -55.117 9.584 -15.852 1.00 48.06 127 VAL A CA 1
ATOM 1004 C C . VAL A 1 127 ? -54.255 10.262 -16.932 1.00 48.06 127 VAL A C 1
ATOM 1006 O O . VAL A 1 127 ? -53.202 10.824 -16.645 1.00 48.06 127 VAL A O 1
ATOM 1009 N N . ASP A 1 128 ? -54.752 10.144 -18.167 1.00 42.06 128 ASP A N 1
ATOM 1010 C CA . ASP A 1 128 ? -54.941 11.178 -19.202 1.00 42.06 128 ASP A CA 1
ATOM 1011 C C . ASP A 1 128 ? -53.772 12.097 -19.613 1.00 42.06 128 ASP A C 1
ATOM 1013 O O . ASP A 1 128 ? -53.214 12.868 -18.843 1.00 42.06 128 ASP A O 1
ATOM 1017 N N . GLU A 1 129 ? -53.294 11.994 -20.857 1.00 39.12 129 GLU A N 1
ATOM 1018 C CA . GLU A 1 129 ? -53.843 12.669 -22.053 1.00 39.12 129 GLU A CA 1
ATOM 1019 C C . GLU A 1 129 ? -53.675 14.204 -22.016 1.00 39.12 129 GLU A C 1
ATOM 1021 O O . GLU A 1 129 ? -54.419 14.912 -21.345 1.00 39.12 129 GLU A O 1
ATOM 1026 N N . LYS A 1 130 ? -52.721 14.727 -22.807 1.00 41.75 130 LYS A N 1
ATOM 1027 C CA . LYS A 1 130 ? -52.943 15.661 -23.940 1.00 41.75 130 LYS A CA 1
ATOM 1028 C C . LYS A 1 130 ? -51.663 16.412 -24.345 1.00 41.75 130 LYS A C 1
ATOM 1030 O O . LYS A 1 130 ? -50.989 16.999 -23.513 1.00 41.75 130 LYS A O 1
ATOM 1035 N N . HIS A 1 131 ? -51.397 16.370 -25.661 1.00 35.38 131 HIS A N 1
ATOM 1036 C CA . HIS A 1 131 ? -51.002 17.461 -26.578 1.00 35.38 131 HIS A CA 1
ATOM 1037 C C . HIS A 1 131 ? -50.055 18.569 -26.044 1.00 35.38 131 HIS A C 1
ATOM 1039 O O . HIS A 1 131 ? -50.334 19.213 -25.049 1.00 35.38 131 HIS A O 1
ATOM 1045 N N . ALA A 1 132 ? -48.980 18.976 -26.725 1.00 44.00 132 ALA A N 1
ATOM 1046 C CA . ALA A 1 132 ? -48.947 19.347 -28.135 1.00 44.00 132 ALA A CA 1
ATOM 1047 C C . ALA A 1 132 ? -47.503 19.510 -28.663 1.00 44.00 132 ALA A C 1
ATOM 1049 O O . ALA A 1 132 ? -46.603 19.966 -27.962 1.00 44.00 132 ALA A O 1
ATOM 1050 N N . GLN A 1 133 ? -47.336 19.188 -29.946 1.00 42.03 133 GLN A N 1
ATOM 1051 C CA . GLN A 1 133 ? -46.268 19.650 -30.840 1.00 42.03 133 GLN A CA 1
ATOM 1052 C C . GLN A 1 133 ? -46.321 21.179 -30.997 1.00 42.03 133 GLN A C 1
ATOM 1054 O O . GLN A 1 133 ? -47.426 21.699 -30.958 1.00 42.03 133 GLN A O 1
ATOM 1059 N N . VAL A 1 134 ? -45.204 21.850 -31.322 1.00 43.56 134 VAL A N 1
ATOM 1060 C CA . VAL A 1 134 ? -45.104 22.836 -32.430 1.00 43.56 134 VAL A CA 1
ATOM 1061 C C . VAL A 1 134 ? -43.620 23.080 -32.779 1.00 43.56 134 VAL A C 1
ATOM 1063 O O . VAL A 1 134 ? -42.818 23.343 -31.892 1.00 43.56 134 VAL A O 1
ATOM 1066 N N . ALA A 1 135 ? -43.333 22.955 -34.086 1.00 39.28 135 ALA A N 1
ATOM 1067 C CA . ALA A 1 135 ? -42.355 23.627 -34.968 1.00 39.28 135 ALA A CA 1
ATOM 1068 C C . ALA A 1 135 ? -41.013 24.137 -34.390 1.00 39.28 135 ALA A C 1
ATOM 1070 O O . ALA A 1 135 ? -40.961 24.804 -33.372 1.00 39.28 135 ALA A O 1
ATOM 1071 N N . GLY A 1 136 ? -39.861 23.926 -35.027 1.00 35.25 136 GLY A N 1
ATOM 1072 C CA . GLY A 1 136 ? -39.601 24.005 -36.466 1.00 35.25 136 GLY A CA 1
ATOM 1073 C C . GLY A 1 136 ? -38.747 25.252 -36.752 1.00 35.25 136 GLY A C 1
ATOM 1074 O O . GLY A 1 136 ? -38.926 26.265 -36.094 1.00 35.25 136 GLY A O 1
ATOM 1075 N N . GLU A 1 137 ? -37.861 25.150 -37.751 1.00 42.81 137 GLU A N 1
ATOM 1076 C CA . GLU A 1 137 ? -37.058 26.230 -38.371 1.00 42.81 137 GLU A CA 1
ATOM 1077 C C . GLU A 1 137 ? -35.747 26.659 -37.679 1.00 42.81 137 GLU A C 1
ATOM 1079 O O . GLU A 1 137 ? -35.653 26.723 -36.465 1.00 42.81 137 GLU A O 1
ATOM 1084 N N . THR A 1 138 ? -34.655 27.027 -38.356 1.00 45.91 138 THR A N 1
ATOM 1085 C CA . THR A 1 138 ? -34.074 26.764 -39.689 1.00 45.91 138 THR A CA 1
ATOM 1086 C C . THR A 1 138 ? -32.601 27.220 -39.620 1.00 45.91 138 THR A C 1
ATOM 1088 O O . THR A 1 138 ? -32.171 27.965 -38.744 1.00 45.91 138 THR A O 1
ATOM 1091 N N . LYS A 1 139 ? -31.810 26.733 -40.577 1.00 51.81 139 LYS A N 1
ATOM 1092 C CA . LYS A 1 139 ? -30.376 26.963 -40.805 1.00 51.81 139 LYS A CA 1
ATOM 1093 C C . LYS A 1 139 ? -29.996 28.430 -41.111 1.00 51.81 139 LYS A C 1
ATOM 1095 O O . LYS A 1 139 ? -30.677 29.081 -41.894 1.00 51.81 139 LYS A O 1
ATOM 1100 N N . LYS A 1 140 ? -28.786 28.839 -40.700 1.00 49.50 140 LYS A N 1
ATOM 1101 C CA . LYS A 1 140 ? -27.816 29.717 -41.420 1.00 49.50 140 LYS A CA 1
ATOM 1102 C C . LYS A 1 140 ? -26.453 29.531 -40.716 1.00 49.50 140 LYS A C 1
ATOM 1104 O O . LYS A 1 140 ? -26.394 29.663 -39.506 1.00 49.50 140 LYS A O 1
ATOM 1109 N N . GLY A 1 141 ? -25.367 29.029 -41.322 1.00 42.75 141 GLY A N 1
ATOM 1110 C CA . GLY A 1 141 ? -24.605 29.616 -42.438 1.00 42.75 141 GLY A CA 1
ATOM 1111 C C . GLY A 1 141 ? -23.989 30.952 -41.981 1.00 42.75 141 GLY A C 1
ATOM 1112 O O . GLY A 1 141 ? -24.756 31.832 -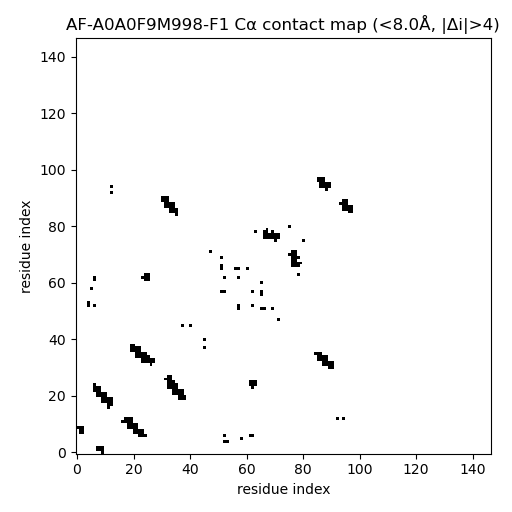41.640 1.00 42.75 141 GLY A O 1
ATOM 1113 N N . ILE A 1 142 ? -22.678 31.227 -41.909 1.00 52.53 142 ILE A N 1
ATOM 1114 C CA . ILE A 1 142 ? -21.608 31.116 -42.916 1.00 52.53 142 ILE A CA 1
ATOM 1115 C C . ILE A 1 142 ? -20.282 31.608 -42.266 1.00 52.53 142 ILE A C 1
ATOM 1117 O O . ILE A 1 142 ? -20.230 32.690 -41.702 1.00 52.53 142 ILE A O 1
ATOM 1121 N N . LYS A 1 143 ? -19.225 30.790 -42.372 1.00 48.91 143 LYS A N 1
ATOM 1122 C CA . LYS A 1 143 ? -17.830 31.066 -42.808 1.00 48.91 143 LYS A CA 1
ATOM 1123 C C . LYS A 1 143 ? -17.132 32.449 -42.596 1.00 48.91 143 LYS A C 1
ATOM 1125 O O . LYS A 1 143 ? -17.526 33.432 -43.206 1.00 48.91 143 LYS A O 1
ATOM 1130 N N . LYS A 1 144 ? -15.880 32.326 -42.095 1.00 44.50 144 LYS A N 1
ATOM 1131 C CA . LYS A 1 144 ? -14.563 32.795 -42.639 1.00 44.50 144 LYS A CA 1
ATOM 1132 C C . LYS A 1 144 ? -13.920 34.139 -42.215 1.00 44.50 144 LYS A C 1
ATOM 1134 O O . LYS A 1 144 ? -14.575 35.157 -42.078 1.00 44.50 144 LYS A O 1
ATOM 1139 N N . ALA A 1 145 ? -12.574 34.052 -42.265 1.00 46.56 145 ALA A N 1
ATOM 1140 C CA . ALA A 1 145 ? -11.494 35.056 -42.364 1.00 46.56 145 ALA A CA 1
ATOM 1141 C C . ALA A 1 145 ? -11.018 35.658 -41.027 1.00 46.56 145 ALA A C 1
ATOM 1143 O O . ALA A 1 145 ? -11.795 36.276 -40.320 1.00 46.56 145 ALA A O 1
ATOM 1144 N N . LYS A 1 146 ? -9.802 35.372 -40.532 1.00 42.81 146 LYS A N 1
ATOM 1145 C CA . LYS A 1 146 ? -8.434 35.594 -41.066 1.00 42.81 146 LYS A CA 1
ATOM 1146 C C . LYS A 1 146 ? -8.106 37.083 -41.212 1.00 42.81 146 LYS A C 1
ATOM 1148 O O . LYS A 1 146 ? -8.489 37.693 -42.206 1.00 42.81 146 LYS A O 1
ATOM 1153 N N . LYS A 1 147 ? -7.312 37.600 -40.275 1.00 52.56 147 LYS A N 1
ATOM 1154 C CA . LYS A 1 147 ? -6.260 38.583 -40.528 1.00 52.56 147 LYS A CA 1
ATOM 1155 C C . LYS A 1 147 ? -5.146 38.373 -39.514 1.00 52.56 147 LYS A C 1
ATOM 1157 O O . LYS A 1 147 ? -5.496 38.081 -38.352 1.00 52.56 147 LYS A O 1
#

Nearest PDB structures (foldseek):
  6yfe-assembly1_AA  TM=4.692E-01  e=2.759E+00  Beihai levi-like virus 19
  5z78-assembly2_C  TM=6.396E-01  e=9.380E+00  Homo sapiens

Solvent-accessible surface area (backbone atoms only — not comparable to full-atom values): 9802 Å² total; per-residue (Å²): 126,85,51,101,40,96,46,36,42,69,42,70,80,49,96,82,73,51,70,40,56,25,40,44,31,48,77,46,94,88,51,35,34,34,30,32,63,54,83,84,50,52,74,68,57,48,52,51,48,48,60,56,63,67,38,88,65,38,86,82,46,50,46,46,59,57,24,64,76,34,68,40,97,84,76,46,47,37,36,72,64,52,57,77,61,38,30,36,35,39,77,87,68,48,75,43,68,68,70,78,65,69,92,82,65,102,62,86,84,75,83,77,79,86,73,87,81,83,90,85,80,91,80,89,85,87,82,82,89,80,88,83,89,80,85,82,89,82,91,77,89,82,87,87,83,89,132

pLDDT: mean 74.73, std 21.97, range [35.25, 95.0]

Mean predicted aligned error: 15.47 Å

Foldseek 3Di:
DQDPFNQWDFDDLDPPPDTFIWGWQDADPQRKTKIAGPVPDDPVVVVVLCVLRPDPCNVVDGNNVSQQPDADPVRHGRNVVCVQRIWIQHPVSDTHRPPPPPPDDPDDDDPPDPDDDDDDDDDDDDDDDDDDDDDDDDDDDDDDDDD